Protein AF-A0AAX1J6G8-F1 (afdb_monomer_lite)

Secondary structure (DSSP, 8-state):
-B-HHHHHHIIIIIS-----HHHHHHHHHTTSSPPEEETTEEEB-HHHHHHHHHHT---S-----GGGSPPPP-

Structure (mmCIF, N/CA/C/O backbone):
data_AF-A0AAX1J6G8-F1
#
_entry.id   AF-A0AAX1J6G8-F1
#
loop_
_atom_site.group_PDB
_atom_site.id
_atom_site.type_symbol
_atom_site.label_atom_id
_atom_site.label_alt_id
_atom_site.label_comp_id
_atom_site.label_asym_id
_atom_site.label_entity_id
_atom_site.label_seq_id
_atom_site.pdbx_PDB_ins_code
_atom_site.Cartn_x
_atom_site.Cartn_y
_atom_site.Cartn_z
_atom_site.occupancy
_atom_site.B_iso_or_equiv
_atom_site.auth_seq_id
_atom_site.auth_comp_id
_atom_site.auth_asym_id
_atom_site.auth_atom_id
_atom_site.pdbx_PDB_model_num
ATOM 1 N N . MET A 1 1 ? 2.862 7.917 -10.357 1.00 82.69 1 MET A N 1
ATOM 2 C CA . MET A 1 1 ? 3.352 6.578 -9.970 1.00 82.69 1 MET A CA 1
ATOM 3 C C . MET A 1 1 ? 4.063 6.741 -8.636 1.00 82.69 1 MET A C 1
ATOM 5 O O . MET A 1 1 ? 4.720 7.761 -8.492 1.00 82.69 1 MET A O 1
ATOM 9 N N . LEU A 1 2 ? 3.849 5.840 -7.676 1.00 92.31 2 LEU A N 1
ATOM 10 C CA . LEU A 1 2 ? 4.297 5.973 -6.281 1.00 92.31 2 LEU A CA 1
ATOM 11 C C . LEU A 1 2 ? 5.402 4.963 -5.955 1.00 92.31 2 LEU A C 1
ATOM 13 O O . LEU A 1 2 ? 5.360 3.839 -6.453 1.00 92.31 2 LEU A O 1
ATOM 17 N N . SER A 1 3 ? 6.353 5.329 -5.104 1.00 94.88 3 SER A N 1
ATOM 18 C CA . SER A 1 3 ? 7.235 4.370 -4.426 1.00 94.88 3 SER A CA 1
ATOM 19 C C . SER A 1 3 ? 6.469 3.555 -3.367 1.00 94.88 3 SER A C 1
ATOM 21 O O . SER A 1 3 ? 5.293 3.806 -3.110 1.00 94.88 3 SER A O 1
ATOM 23 N N . GLU A 1 4 ? 7.113 2.564 -2.743 1.00 93.62 4 GLU A N 1
ATOM 24 C CA . GLU A 1 4 ? 6.497 1.792 -1.648 1.00 93.62 4 GLU A CA 1
ATOM 25 C C . GLU A 1 4 ? 6.162 2.675 -0.431 1.00 93.62 4 GLU A C 1
ATOM 27 O O . GLU A 1 4 ? 5.090 2.534 0.160 1.00 93.62 4 GLU A O 1
ATOM 32 N N . ASP A 1 5 ? 7.039 3.627 -0.099 1.00 94.88 5 ASP A N 1
ATOM 33 C CA . ASP A 1 5 ? 6.822 4.564 1.007 1.00 94.88 5 ASP A CA 1
ATOM 34 C C . ASP A 1 5 ? 5.705 5.564 0.683 1.00 94.88 5 ASP A C 1
ATOM 36 O O . ASP A 1 5 ? 4.789 5.748 1.483 1.00 94.88 5 ASP A O 1
ATOM 40 N N . GLU A 1 6 ? 5.710 6.133 -0.527 1.00 95.31 6 GLU A N 1
ATOM 41 C CA . GLU A 1 6 ? 4.659 7.052 -0.991 1.00 95.31 6 GLU A CA 1
ATOM 42 C C . GLU A 1 6 ? 3.295 6.353 -1.109 1.00 95.31 6 GLU A C 1
ATOM 44 O O . GLU A 1 6 ? 2.242 6.960 -0.900 1.00 95.31 6 GLU A O 1
ATOM 49 N N . LEU A 1 7 ? 3.295 5.060 -1.445 1.00 94.81 7 LEU A N 1
ATOM 50 C CA . LEU A 1 7 ? 2.100 4.225 -1.461 1.00 94.81 7 LEU A CA 1
ATOM 51 C C . LEU A 1 7 ? 1.521 4.068 -0.052 1.00 94.81 7 LEU A C 1
ATOM 53 O O . LEU A 1 7 ? 0.308 4.197 0.129 1.00 94.81 7 LEU A O 1
ATOM 57 N N . TRP A 1 8 ? 2.372 3.810 0.942 1.00 95.31 8 TRP A N 1
ATOM 58 C CA . TRP A 1 8 ? 1.942 3.763 2.336 1.00 95.31 8 TRP A CA 1
ATOM 59 C C . TRP A 1 8 ? 1.418 5.125 2.812 1.00 95.31 8 TRP A C 1
ATOM 61 O O . TRP A 1 8 ? 0.337 5.168 3.398 1.00 95.31 8 TRP A O 1
ATOM 71 N N . GLU A 1 9 ? 2.116 6.225 2.519 1.00 95.94 9 GLU A N 1
ATOM 72 C CA . GLU A 1 9 ? 1.675 7.577 2.894 1.00 95.94 9 GLU A CA 1
ATOM 73 C C . GLU A 1 9 ? 0.314 7.919 2.290 1.00 95.94 9 GLU A C 1
ATOM 75 O O . GLU A 1 9 ? -0.567 8.428 2.983 1.00 95.94 9 GLU A O 1
ATOM 80 N N . TYR A 1 10 ? 0.112 7.587 1.013 1.00 94.94 10 TYR A N 1
ATOM 81 C CA . TYR A 1 10 ? -1.167 7.776 0.339 1.00 94.94 10 TYR A CA 1
ATOM 82 C C . TYR A 1 10 ? -2.298 7.028 1.057 1.00 94.94 10 TYR A C 1
ATOM 84 O O . TYR A 1 10 ? -3.320 7.627 1.391 1.00 94.94 10 TYR A O 1
ATOM 92 N N . LEU A 1 11 ? -2.117 5.740 1.340 1.00 93.94 11 LEU A N 1
ATOM 93 C CA . LEU A 1 11 ? -3.160 4.942 1.982 1.00 93.94 11 LEU A CA 1
ATOM 94 C C . LEU A 1 11 ? -3.415 5.364 3.433 1.00 93.94 11 LEU A C 1
ATOM 96 O O . LEU A 1 11 ? -4.562 5.391 3.871 1.00 93.94 11 LEU A O 1
ATOM 100 N N . HIS A 1 12 ? -2.360 5.696 4.175 1.00 94.88 12 HIS A N 1
ATOM 101 C CA . HIS A 1 12 ? -2.462 6.001 5.595 1.00 94.88 12 HIS A CA 1
ATOM 102 C C . HIS A 1 12 ? -2.965 7.421 5.858 1.00 94.88 12 HIS A C 1
ATOM 104 O O . HIS A 1 12 ? -3.930 7.608 6.594 1.00 94.88 12 HIS A O 1
ATOM 110 N N . HIS A 1 13 ? -2.338 8.424 5.241 1.00 93.94 13 HIS A N 1
ATOM 111 C CA . HIS A 1 13 ? -2.635 9.827 5.524 1.00 93.94 13 HIS A CA 1
ATOM 112 C C . HIS A 1 13 ? -3.746 10.391 4.647 1.00 93.94 13 HIS A C 1
ATOM 114 O O . HIS A 1 13 ? -4.528 11.209 5.125 1.00 93.94 13 HIS A O 1
ATOM 120 N N . LYS A 1 14 ? -3.828 9.984 3.372 1.00 92.00 14 LYS A N 1
ATOM 121 C CA . LYS A 1 14 ? -4.809 10.563 2.444 1.00 92.00 14 LYS A CA 1
ATOM 122 C C . LYS A 1 14 ? -6.141 9.821 2.451 1.00 92.00 14 LYS A C 1
ATOM 124 O O . LYS A 1 14 ? -7.180 10.467 2.481 1.00 92.00 14 LYS A O 1
ATOM 129 N N . GLU A 1 15 ? -6.110 8.493 2.432 1.00 90.62 15 GLU A N 1
ATOM 130 C CA . GLU A 1 15 ? -7.327 7.666 2.473 1.00 90.62 15 GLU A CA 1
ATOM 131 C C . GLU A 1 15 ? -7.760 7.318 3.912 1.00 90.62 15 GLU A C 1
ATOM 133 O O . GLU A 1 15 ? -8.833 6.759 4.117 1.00 90.62 15 GLU A O 1
ATOM 138 N N . GLY A 1 16 ? -6.937 7.637 4.921 1.00 91.69 16 GLY A N 1
ATOM 139 C CA . GLY A 1 16 ? -7.252 7.389 6.334 1.00 91.69 16 GLY A CA 1
ATOM 140 C C . GLY A 1 16 ? -7.295 5.906 6.712 1.00 91.69 16 GLY A C 1
ATOM 141 O O . GLY A 1 16 ? -7.912 5.532 7.710 1.00 91.69 16 GLY A O 1
ATOM 142 N N . ILE A 1 17 ? -6.675 5.034 5.913 1.00 91.56 17 ILE A N 1
ATOM 143 C CA . ILE A 1 17 ? -6.748 3.587 6.103 1.00 91.56 17 ILE A CA 1
ATOM 144 C C . ILE A 1 17 ? -5.671 3.163 7.112 1.00 91.56 17 ILE A C 1
ATOM 146 O O . ILE A 1 17 ? -4.496 3.512 6.951 1.00 91.56 17 ILE A O 1
ATOM 150 N N . PRO A 1 18 ? -6.007 2.353 8.135 1.00 90.88 18 PRO A N 1
ATOM 151 C CA . PRO A 1 18 ? -5.060 1.927 9.165 1.00 90.88 18 PRO A CA 1
ATOM 152 C C . PRO A 1 18 ? -4.112 0.815 8.666 1.00 90.88 18 PRO A C 1
ATOM 154 O O . PRO A 1 18 ? -4.026 -0.270 9.241 1.00 90.88 18 PRO A O 1
ATOM 157 N N . VAL A 1 19 ? -3.388 1.061 7.572 1.00 91.75 19 VAL A N 1
ATOM 158 C CA . VAL A 1 19 ? -2.325 0.186 7.057 1.00 91.75 19 VAL A CA 1
ATOM 159 C C . VAL A 1 19 ? -0.961 0.580 7.618 1.00 91.75 19 VAL A C 1
ATOM 161 O O . VAL A 1 19 ? -0.615 1.755 7.728 1.00 91.75 19 VAL A O 1
ATOM 164 N N . THR A 1 20 ? -0.139 -0.422 7.930 1.00 94.88 20 THR A N 1
ATOM 165 C CA . THR A 1 20 ? 1.257 -0.208 8.343 1.00 94.88 20 THR A CA 1
ATOM 166 C C . THR A 1 20 ? 2.204 -0.347 7.151 1.00 94.88 20 THR A C 1
ATOM 168 O O . THR A 1 20 ? 1.911 -1.094 6.213 1.00 94.88 20 THR A O 1
ATOM 171 N N . ARG A 1 21 ? 3.388 0.282 7.215 1.00 94.62 21 ARG A N 1
ATOM 172 C CA . ARG A 1 21 ? 4.464 0.082 6.220 1.00 94.62 21 ARG A CA 1
ATOM 173 C C . ARG A 1 21 ? 4.788 -1.398 6.024 1.00 94.62 21 ARG A C 1
ATOM 175 O O . ARG A 1 21 ? 4.918 -1.873 4.902 1.00 94.62 21 ARG A O 1
ATOM 182 N N . ARG A 1 22 ? 4.832 -2.160 7.125 1.00 95.75 22 ARG A N 1
ATOM 183 C CA . ARG A 1 22 ? 5.053 -3.613 7.098 1.00 95.75 22 ARG A CA 1
ATOM 184 C C . ARG A 1 22 ? 3.966 -4.330 6.296 1.00 95.75 22 ARG A C 1
ATOM 186 O O . ARG A 1 22 ? 4.295 -5.229 5.530 1.00 95.75 22 ARG A O 1
ATOM 193 N N . THR A 1 23 ? 2.700 -3.941 6.443 1.00 94.88 23 THR A N 1
ATOM 194 C CA . THR A 1 23 ? 1.589 -4.522 5.673 1.00 94.88 23 THR A CA 1
ATOM 195 C C . THR A 1 23 ? 1.783 -4.309 4.173 1.00 94.88 23 THR A C 1
ATOM 197 O O . THR A 1 23 ? 1.660 -5.269 3.415 1.00 94.88 23 THR A O 1
ATOM 200 N N . ILE A 1 24 ? 2.135 -3.088 3.756 1.00 94.75 24 ILE A N 1
ATOM 201 C CA . ILE A 1 24 ? 2.389 -2.755 2.346 1.00 94.75 24 ILE A CA 1
ATOM 202 C C . ILE A 1 24 ? 3.586 -3.540 1.810 1.00 94.75 24 ILE A C 1
ATOM 204 O O . ILE A 1 24 ? 3.457 -4.217 0.793 1.00 94.75 24 ILE A O 1
ATOM 208 N N . LYS A 1 25 ? 4.700 -3.571 2.548 1.00 95.12 25 LYS A N 1
ATOM 209 C CA . LYS A 1 25 ? 5.885 -4.358 2.187 1.00 95.12 25 LYS A CA 1
ATOM 210 C C . LYS A 1 25 ? 5.560 -5.827 1.938 1.00 95.12 25 LYS A C 1
ATOM 212 O O . LYS A 1 25 ? 5.976 -6.407 0.937 1.00 95.12 25 LYS A O 1
ATOM 217 N N . TRP A 1 26 ? 4.794 -6.448 2.836 1.00 96.31 26 TRP A N 1
ATOM 218 C CA . TRP A 1 26 ? 4.379 -7.841 2.662 1.00 96.31 26 TRP A CA 1
ATOM 219 C C . TRP A 1 26 ? 3.436 -8.026 1.476 1.00 96.31 26 TRP A C 1
ATOM 221 O O . TRP A 1 26 ? 3.571 -9.023 0.771 1.00 96.31 26 TRP A O 1
ATOM 231 N N . ALA A 1 27 ? 2.527 -7.085 1.225 1.00 94.75 27 ALA A N 1
ATOM 232 C CA . ALA A 1 27 ? 1.647 -7.131 0.062 1.00 94.75 27 ALA A CA 1
ATOM 233 C C . ALA A 1 27 ? 2.436 -7.049 -1.258 1.00 94.75 27 ALA A C 1
ATOM 235 O O . ALA A 1 27 ? 2.157 -7.804 -2.189 1.00 94.75 27 ALA A O 1
ATOM 236 N N . VAL A 1 28 ? 3.472 -6.207 -1.319 1.00 94.62 28 VAL A N 1
ATOM 237 C CA . VAL A 1 28 ? 4.387 -6.112 -2.469 1.00 94.62 28 VAL A CA 1
ATOM 238 C C . VAL A 1 28 ? 5.194 -7.401 -2.642 1.00 94.62 28 VAL A C 1
ATOM 240 O O . VAL A 1 28 ? 5.232 -7.963 -3.738 1.00 94.62 28 VAL A O 1
ATOM 243 N N . LEU A 1 29 ? 5.808 -7.913 -1.568 1.00 94.75 29 LEU A N 1
ATOM 244 C CA . LEU A 1 29 ? 6.605 -9.148 -1.604 1.00 94.75 29 LEU A CA 1
ATOM 245 C C . LEU A 1 29 ? 5.779 -10.365 -2.039 1.00 94.75 29 LEU A C 1
ATOM 247 O O . LEU A 1 29 ? 6.267 -11.197 -2.799 1.00 94.75 29 LEU A O 1
ATOM 251 N N . ARG A 1 30 ? 4.519 -10.447 -1.598 1.00 94.94 30 ARG A N 1
ATOM 252 C CA . ARG A 1 30 ? 3.568 -11.506 -1.975 1.00 94.94 30 ARG A CA 1
ATOM 253 C C . ARG A 1 30 ? 2.924 -11.296 -3.346 1.00 94.94 30 ARG A C 1
ATOM 255 O O . ARG A 1 30 ? 2.115 -12.122 -3.749 1.00 94.94 30 ARG A O 1
ATOM 262 N N . ARG A 1 31 ? 3.272 -10.214 -4.054 1.00 93.00 31 ARG A N 1
ATOM 263 C CA . ARG A 1 31 ? 2.682 -9.824 -5.347 1.00 93.00 31 ARG A CA 1
ATOM 264 C C . ARG A 1 31 ? 1.165 -9.625 -5.295 1.00 93.00 31 ARG A C 1
ATOM 266 O O . ARG A 1 31 ? 0.490 -9.772 -6.305 1.00 93.00 31 ARG A O 1
ATOM 273 N N . GLU A 1 32 ? 0.644 -9.234 -4.135 1.00 94.31 32 GLU A N 1
ATOM 274 C CA . GLU A 1 32 ? -0.745 -8.791 -3.994 1.00 94.31 32 GLU A CA 1
ATOM 275 C C . GLU A 1 32 ? -0.924 -7.371 -4.558 1.00 94.31 32 GLU A C 1
ATOM 277 O O . GLU A 1 32 ? -1.952 -7.064 -5.153 1.00 94.31 32 GLU A O 1
ATOM 282 N N . ILE A 1 33 ? 0.100 -6.521 -4.406 1.00 94.44 33 ILE A N 1
ATOM 283 C CA . ILE A 1 33 ? 0.227 -5.244 -5.118 1.00 94.44 33 ILE A CA 1
ATOM 284 C C . ILE A 1 33 ? 1.352 -5.408 -6.138 1.00 94.44 33 ILE A C 1
ATOM 286 O O . ILE A 1 33 ? 2.515 -5.607 -5.773 1.00 94.44 33 ILE A O 1
ATOM 290 N N . VAL A 1 34 ? 1.017 -5.346 -7.425 1.00 93.00 34 VAL A N 1
ATOM 291 C CA . VAL A 1 34 ? 1.981 -5.593 -8.503 1.00 93.00 34 VAL A CA 1
ATOM 292 C C . VAL A 1 34 ? 2.737 -4.300 -8.837 1.00 93.00 34 VAL A C 1
ATOM 294 O O . VAL A 1 34 ? 2.109 -3.307 -9.199 1.00 93.00 34 VAL A O 1
ATOM 297 N N . PRO A 1 35 ? 4.080 -4.275 -8.737 1.00 93.31 35 PRO A N 1
ATOM 298 C CA . PRO A 1 35 ? 4.860 -3.123 -9.160 1.00 93.31 35 PRO A CA 1
ATOM 299 C C . PRO A 1 35 ? 4.961 -3.058 -10.682 1.00 93.31 35 PRO A C 1
ATOM 301 O O . PRO A 1 35 ? 5.246 -4.054 -11.349 1.00 93.31 35 PRO A O 1
ATOM 304 N N . THR A 1 36 ? 4.861 -1.849 -11.216 1.00 94.12 36 THR A N 1
ATOM 305 C CA . THR A 1 36 ? 5.366 -1.511 -12.544 1.00 94.12 36 THR A CA 1
ATOM 306 C C . THR A 1 36 ? 6.862 -1.235 -12.429 1.00 94.12 36 THR A C 1
ATOM 308 O O . THR A 1 36 ? 7.279 -0.303 -11.737 1.00 94.12 36 THR A O 1
ATOM 311 N N . ARG A 1 37 ? 7.690 -2.056 -13.080 1.00 92.31 37 ARG A N 1
ATOM 312 C CA . ARG A 1 37 ? 9.145 -1.871 -13.070 1.00 92.31 37 ARG A CA 1
ATOM 313 C C . ARG A 1 37 ? 9.543 -0.870 -14.149 1.00 92.31 37 ARG A C 1
ATOM 315 O O . ARG A 1 37 ? 9.372 -1.140 -15.334 1.00 92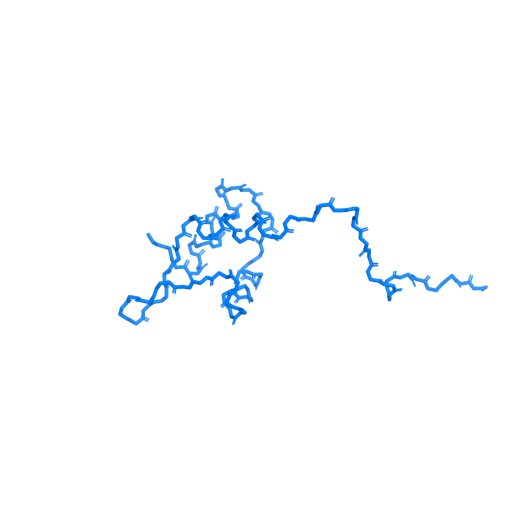.31 37 ARG A O 1
ATOM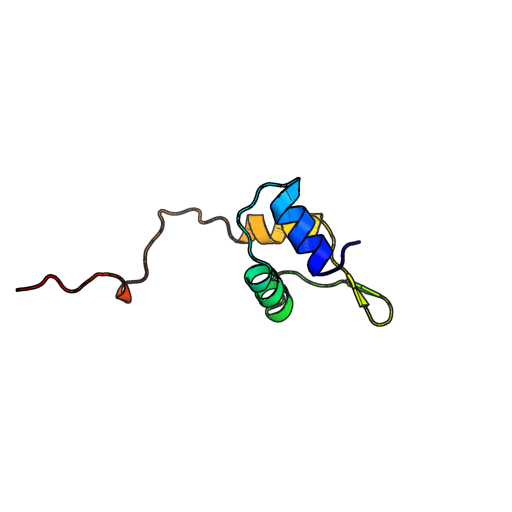 322 N N . LEU A 1 38 ? 10.086 0.269 -13.732 1.00 93.25 38 LEU A N 1
ATOM 323 C CA . LEU A 1 38 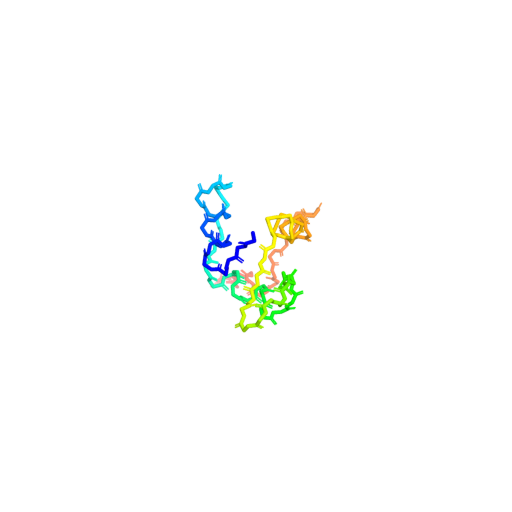? 10.624 1.296 -14.624 1.00 93.25 38 LEU A CA 1
ATOM 324 C C . LEU A 1 38 ? 12.069 1.590 -14.215 1.00 93.25 38 LEU A C 1
ATOM 326 O O . LEU A 1 38 ? 12.344 2.056 -13.107 1.00 93.25 38 LEU A O 1
ATOM 330 N N . GLY A 1 39 ? 13.009 1.253 -15.102 1.00 91.12 39 GLY A N 1
ATOM 331 C CA . GLY A 1 39 ? 14.438 1.265 -14.791 1.00 91.12 39 GLY A CA 1
ATOM 332 C C . GLY A 1 39 ? 14.766 0.354 -13.601 1.00 91.12 39 GLY A C 1
ATOM 333 O O . GLY A 1 39 ? 14.372 -0.813 -13.565 1.00 91.12 39 GLY A O 1
ATOM 334 N N . ASN A 1 40 ? 15.467 0.902 -12.603 1.00 91.56 40 ASN A N 1
ATOM 335 C CA . ASN A 1 40 ? 15.839 0.186 -11.377 1.00 91.56 40 ASN A CA 1
ATOM 336 C C . ASN A 1 40 ? 14.882 0.440 -10.193 1.00 91.56 40 ASN A C 1
ATOM 338 O O . ASN A 1 40 ? 15.253 0.224 -9.041 1.00 91.56 40 ASN A O 1
ATOM 342 N N . LYS A 1 41 ? 13.668 0.947 -10.449 1.00 90.19 41 LYS A N 1
ATOM 343 C CA . LYS A 1 41 ? 12.685 1.266 -9.405 1.00 90.19 41 LYS A CA 1
ATOM 344 C C . LYS A 1 41 ? 11.382 0.498 -9.617 1.00 90.19 41 LYS A C 1
ATOM 346 O O . LYS A 1 41 ? 10.914 0.323 -10.743 1.00 90.19 41 LYS A O 1
ATOM 351 N N . ASN A 1 42 ? 10.794 0.065 -8.506 1.00 93.06 42 ASN A N 1
ATOM 352 C CA . ASN A 1 42 ? 9.432 -0.450 -8.461 1.00 93.06 42 ASN A CA 1
ATOM 353 C C . ASN A 1 42 ? 8.484 0.714 -8.198 1.00 93.06 42 ASN A C 1
ATOM 355 O O . ASN A 1 42 ? 8.687 1.463 -7.242 1.00 93.06 42 ASN A O 1
ATOM 359 N N . LEU A 1 43 ? 7.469 0.852 -9.042 1.00 95.19 43 LEU A N 1
ATOM 360 C CA . LEU A 1 43 ? 6.482 1.913 -8.939 1.00 95.19 43 LEU A CA 1
ATOM 361 C C . LEU A 1 43 ? 5.067 1.341 -8.901 1.00 95.19 43 LEU A C 1
ATOM 363 O O . LEU A 1 43 ? 4.767 0.353 -9.566 1.00 95.19 43 LEU A O 1
ATOM 367 N N . PHE A 1 44 ? 4.188 1.987 -8.148 1.00 95.19 44 PHE A N 1
ATOM 368 C CA . PHE A 1 44 ? 2.832 1.524 -7.886 1.00 95.19 44 PHE A CA 1
ATOM 369 C C . PHE A 1 44 ? 1.806 2.571 -8.307 1.00 95.19 44 PHE A C 1
ATOM 371 O O . PHE A 1 44 ? 2.011 3.782 -8.153 1.00 95.19 44 PHE A O 1
ATOM 378 N N . SER A 1 45 ? 0.678 2.115 -8.844 1.00 94.31 45 SER A N 1
ATOM 379 C CA . SER A 1 45 ? -0.447 2.998 -9.124 1.00 94.31 45 SER A CA 1
ATOM 380 C C . SER A 1 45 ? -1.362 3.096 -7.898 1.00 94.31 45 SER A C 1
ATOM 382 O O . SER A 1 45 ? -1.522 2.145 -7.134 1.00 94.31 45 SER A O 1
ATOM 384 N N . LYS A 1 46 ? -2.012 4.253 -7.717 1.00 94.56 46 LYS A N 1
ATOM 385 C CA . LYS A 1 46 ? -3.039 4.424 -6.671 1.00 94.56 46 LYS A CA 1
ATOM 386 C C . LYS A 1 46 ? -4.201 3.451 -6.863 1.00 94.56 46 LYS A C 1
ATOM 388 O O . LYS A 1 46 ? -4.754 2.942 -5.898 1.00 94.56 46 LYS A O 1
ATOM 393 N N . ARG A 1 47 ? -4.551 3.176 -8.122 1.00 93.25 47 ARG A N 1
ATOM 394 C CA . ARG A 1 47 ? -5.641 2.268 -8.473 1.00 93.25 47 ARG A CA 1
ATOM 395 C C . ARG A 1 47 ? -5.340 0.837 -8.034 1.00 93.25 47 ARG A C 1
ATOM 397 O O . ARG A 1 47 ? -6.223 0.203 -7.473 1.00 93.25 47 ARG A O 1
ATOM 404 N N . ASP A 1 48 ? -4.109 0.361 -8.210 1.00 91.38 48 ASP A N 1
ATOM 405 C CA . ASP A 1 48 ? -3.717 -0.981 -7.757 1.00 91.38 48 ASP A CA 1
ATOM 406 C C . ASP A 1 48 ? -3.790 -1.106 -6.237 1.00 91.38 48 ASP A C 1
ATOM 408 O O . ASP A 1 48 ? -4.259 -2.117 -5.723 1.00 91.38 48 ASP A O 1
ATOM 412 N N . ALA A 1 49 ? -3.409 -0.050 -5.518 1.00 92.88 49 ALA A N 1
ATOM 413 C CA . ALA A 1 49 ? -3.537 0.023 -4.066 1.00 92.88 49 ALA A CA 1
ATOM 414 C C . ALA A 1 49 ? -4.991 -0.153 -3.600 1.00 92.88 49 ALA A C 1
ATOM 416 O O . ALA A 1 49 ? -5.280 -0.948 -2.704 1.00 92.88 49 ALA A O 1
ATOM 417 N N . LEU A 1 50 ? -5.912 0.580 -4.230 1.00 93.06 50 LEU A N 1
ATOM 418 C CA . LEU A 1 50 ? -7.338 0.527 -3.910 1.00 93.06 50 LEU A CA 1
ATOM 419 C C . LEU A 1 50 ? -7.968 -0.805 -4.337 1.00 93.06 50 LEU A C 1
ATOM 421 O O . LEU A 1 50 ? -8.777 -1.360 -3.597 1.00 93.06 50 LEU A O 1
ATOM 425 N N . ASN A 1 51 ? -7.561 -1.361 -5.480 1.00 93.81 51 ASN A N 1
ATOM 426 C CA . ASN A 1 51 ? -7.993 -2.688 -5.925 1.00 93.81 51 ASN A CA 1
ATOM 427 C C . ASN A 1 51 ? -7.541 -3.781 -4.949 1.00 93.81 51 ASN A C 1
ATOM 429 O O . ASN A 1 51 ? -8.322 -4.666 -4.600 1.00 93.81 51 ASN A O 1
ATOM 433 N N . TRP A 1 52 ? -6.301 -3.701 -4.465 1.00 94.00 52 TRP A N 1
ATOM 434 C CA . TRP A 1 52 ? -5.781 -4.603 -3.443 1.00 94.00 52 TRP A CA 1
ATOM 435 C C . TRP A 1 52 ? -6.599 -4.523 -2.148 1.00 94.00 52 TRP A C 1
ATOM 437 O O . TRP A 1 52 ? -6.997 -5.555 -1.605 1.00 94.00 52 TRP A O 1
ATOM 447 N N . LEU A 1 53 ? -6.938 -3.319 -1.686 1.00 92.19 53 LEU A N 1
ATOM 448 C CA . LEU A 1 53 ? -7.825 -3.138 -0.533 1.00 92.19 53 LEU A CA 1
ATOM 449 C C . LEU A 1 53 ? -9.216 -3.729 -0.772 1.00 92.19 53 LEU A C 1
ATOM 451 O O . LEU A 1 53 ? -9.726 -4.454 0.082 1.00 92.19 53 LEU A O 1
ATOM 455 N N . ALA A 1 54 ? -9.806 -3.479 -1.942 1.00 91.69 54 ALA A N 1
ATOM 456 C CA . ALA A 1 54 ? -11.103 -4.035 -2.315 1.00 91.69 54 ALA A CA 1
ATOM 457 C C . ALA A 1 54 ? -11.084 -5.574 -2.335 1.00 91.69 54 ALA A C 1
ATOM 459 O O . ALA A 1 54 ? -12.034 -6.198 -1.865 1.00 91.69 54 ALA A O 1
ATOM 460 N N . SER A 1 55 ? -9.986 -6.189 -2.789 1.00 90.12 55 SER A N 1
ATOM 461 C CA . SER A 1 55 ? -9.810 -7.651 -2.795 1.00 90.12 55 SER A CA 1
ATOM 462 C C . SER A 1 55 ? -9.780 -8.267 -1.391 1.00 90.12 55 SER A C 1
ATOM 464 O O . SER A 1 55 ? -10.123 -9.433 -1.211 1.00 90.12 55 SER A O 1
ATOM 466 N N . ARG A 1 56 ? -9.407 -7.476 -0.377 1.00 86.94 56 ARG A N 1
ATOM 467 C CA . ARG A 1 56 ? -9.350 -7.893 1.031 1.00 86.94 56 ARG A CA 1
ATOM 468 C C . ARG A 1 56 ? -10.673 -7.712 1.771 1.00 86.94 56 ARG A C 1
ATOM 470 O O . ARG A 1 56 ? -10.750 -8.031 2.959 1.00 86.94 56 ARG A O 1
ATOM 477 N N . ARG A 1 57 ? -11.713 -7.204 1.102 1.00 85.62 57 ARG A N 1
ATOM 478 C CA . ARG A 1 57 ? -13.042 -7.042 1.691 1.00 85.62 57 ARG A CA 1
ATOM 479 C C . ARG A 1 57 ? -13.590 -8.410 2.100 1.00 85.62 57 ARG A C 1
ATOM 481 O O . ARG A 1 57 ? -13.858 -9.262 1.260 1.00 85.62 57 ARG A O 1
ATOM 488 N N . GLN A 1 58 ? -13.785 -8.608 3.399 1.00 82.00 58 GLN A N 1
ATOM 489 C CA . GLN A 1 58 ? -14.454 -9.797 3.919 1.00 82.00 58 GLN A CA 1
ATOM 490 C C . GLN A 1 58 ? -15.966 -9.617 3.737 1.00 82.00 58 GLN A C 1
ATOM 492 O O . GLN A 1 58 ? -16.555 -8.684 4.276 1.00 82.00 58 GLN A O 1
ATOM 497 N N . THR A 1 59 ? -16.594 -10.478 2.937 1.00 72.31 59 THR A N 1
ATOM 498 C CA . THR A 1 59 ? -18.051 -10.479 2.701 1.00 72.31 59 THR A CA 1
ATOM 499 C C . THR A 1 59 ? -18.842 -11.198 3.796 1.00 72.31 59 THR A C 1
ATOM 501 O O . THR A 1 59 ? -20.066 -11.120 3.807 1.00 72.31 59 THR A O 1
ATOM 504 N N . GLY A 1 60 ? -18.163 -11.879 4.723 1.00 72.44 60 GLY A N 1
ATOM 505 C CA . GLY A 1 60 ? -18.772 -12.584 5.851 1.00 72.44 60 GLY A CA 1
ATOM 506 C C . GLY A 1 60 ? -18.353 -12.017 7.211 1.00 72.44 60 GLY A C 1
ATOM 507 O O . GLY A 1 60 ? -17.412 -11.222 7.281 1.00 72.44 60 GLY A O 1
ATOM 508 N N . PRO A 1 61 ? -19.021 -12.436 8.303 1.00 72.62 61 PRO A N 1
ATOM 509 C CA . PRO A 1 61 ? -18.617 -12.066 9.654 1.00 72.62 61 PRO A CA 1
ATOM 510 C C . PRO A 1 61 ? -17.178 -12.518 9.916 1.00 72.62 61 PRO A C 1
ATOM 512 O O . PRO A 1 61 ? -16.780 -13.614 9.507 1.00 72.62 61 PRO A O 1
ATOM 515 N N . TYR A 1 62 ? -16.406 -11.679 10.611 1.00 68.62 62 TYR A N 1
ATOM 516 C CA . TYR A 1 62 ? -15.042 -12.005 11.014 1.00 68.62 62 TYR A CA 1
ATOM 517 C C . TYR A 1 62 ? -15.031 -13.334 11.78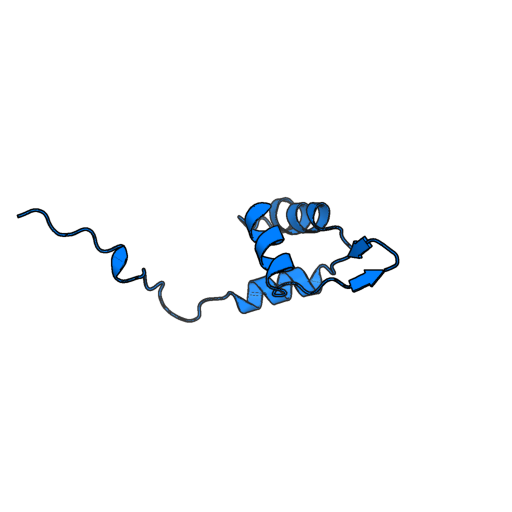3 1.00 68.62 62 TYR A C 1
ATOM 519 O O . TYR A 1 62 ? -15.572 -13.436 12.884 1.00 68.62 62 TYR A O 1
ATOM 527 N N . ARG A 1 63 ? -14.419 -14.369 11.199 1.00 65.38 63 ARG A N 1
ATOM 528 C CA . ARG A 1 63 ? -14.153 -15.635 11.887 1.00 65.38 63 ARG A CA 1
ATOM 529 C C . ARG A 1 63 ? -12.730 -15.592 12.417 1.00 65.38 63 ARG A C 1
ATOM 531 O O . ARG A 1 63 ? -11.780 -15.762 11.655 1.00 65.38 63 ARG A O 1
ATOM 538 N N . ALA A 1 64 ? -12.589 -15.379 13.723 1.00 67.19 64 ALA A N 1
ATOM 539 C CA . ALA A 1 64 ? -11.310 -15.583 14.385 1.00 67.19 64 ALA A CA 1
ATOM 540 C C . ALA A 1 64 ? -10.841 -17.035 14.144 1.00 67.19 64 ALA A C 1
ATOM 542 O O . ALA A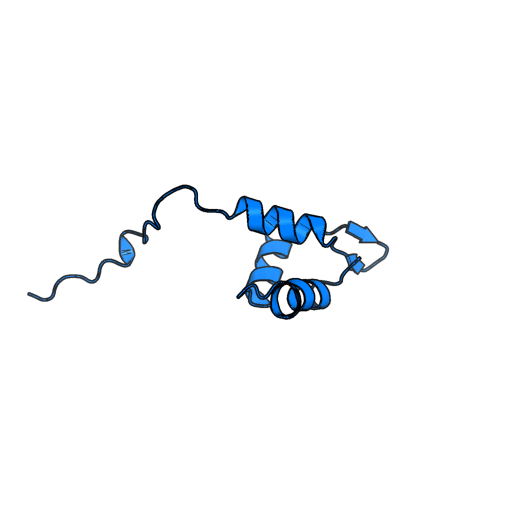 1 64 ? -11.659 -17.961 14.212 1.00 67.19 64 ALA A O 1
ATOM 543 N N . PRO A 1 65 ? -9.551 -17.269 13.847 1.00 63.94 65 PRO A N 1
ATOM 544 C CA . PRO A 1 65 ? -9.026 -18.622 13.737 1.00 63.94 65 PRO A CA 1
ATOM 545 C C . PRO A 1 65 ? -9.232 -19.364 15.063 1.00 63.94 65 PRO A C 1
ATOM 547 O O . PRO A 1 65 ? -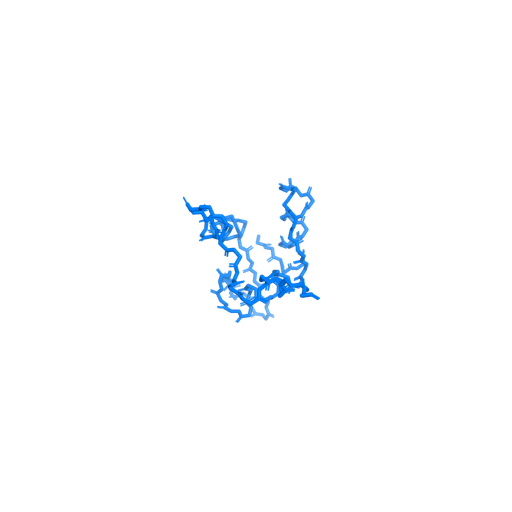9.020 -18.803 16.137 1.00 63.94 65 PRO A O 1
ATOM 550 N N . LYS A 1 66 ? -9.623 -20.643 14.983 1.00 60.66 66 LYS A N 1
ATOM 551 C CA . LYS A 1 66 ? -10.000 -21.497 16.129 1.00 60.66 66 LYS A CA 1
ATOM 552 C C . LYS A 1 66 ? -8.951 -21.526 17.259 1.00 60.66 66 LYS A C 1
ATOM 554 O O . LYS A 1 66 ? -9.303 -21.775 18.403 1.00 60.66 66 LYS A O 1
ATOM 559 N N . ALA A 1 67 ? -7.688 -21.226 16.950 1.00 61.56 67 ALA A N 1
ATOM 560 C CA . ALA A 1 67 ? -6.578 -21.155 17.902 1.00 61.56 67 ALA A CA 1
ATOM 561 C C . ALA A 1 67 ? -6.613 -19.940 18.856 1.00 61.56 67 ALA A C 1
ATOM 563 O O . ALA A 1 67 ? -5.878 -19.931 19.836 1.00 61.56 67 ALA A O 1
ATOM 564 N N . ALA A 1 68 ? -7.441 -18.923 18.589 1.00 58.69 68 ALA A N 1
ATOM 565 C CA . ALA A 1 68 ? -7.593 -17.742 19.447 1.00 58.69 68 ALA A CA 1
ATOM 566 C C . ALA A 1 68 ? -8.735 -17.872 20.476 1.00 58.69 68 ALA A C 1
ATOM 568 O O . ALA A 1 68 ? -8.986 -16.941 21.240 1.00 58.69 68 ALA A O 1
ATOM 569 N N . ALA A 1 69 ? -9.442 -19.008 20.500 1.00 58.66 69 ALA A N 1
ATOM 570 C CA . ALA A 1 69 ? -10.379 -19.316 21.570 1.00 58.66 69 ALA A CA 1
ATOM 571 C C . ALA A 1 69 ? -9.566 -19.678 22.818 1.00 58.66 69 ALA A C 1
ATOM 573 O O . ALA A 1 69 ? -9.013 -20.773 22.909 1.00 58.66 69 ALA A O 1
ATOM 574 N N . PHE A 1 70 ? -9.442 -18.729 23.745 1.00 61.88 70 PHE A N 1
ATOM 575 C CA . PHE A 1 70 ? -8.836 -18.956 25.053 1.00 61.88 70 PHE A CA 1
ATOM 576 C C . PHE A 1 70 ? -9.426 -20.232 25.682 1.00 61.88 70 PHE A C 1
ATOM 578 O O . PHE A 1 70 ? -10.655 -20.367 25.703 1.00 61.88 70 PHE A O 1
ATOM 585 N N . PRO A 1 71 ? -8.607 -21.179 26.181 1.00 59.09 71 PRO A N 1
ATOM 586 C CA . PRO A 1 71 ? -9.145 -22.302 26.927 1.00 59.09 71 PRO A CA 1
ATOM 587 C C . PRO A 1 71 ? -9.809 -21.749 28.190 1.00 59.09 71 PRO A C 1
ATOM 589 O O . PRO A 1 71 ? -9.176 -21.040 28.972 1.00 59.09 71 PRO A O 1
ATOM 592 N N . ALA A 1 72 ? -11.099 -22.041 28.355 1.00 58.62 72 ALA A N 1
ATOM 593 C CA . ALA A 1 72 ? -11.825 -21.735 29.576 1.00 58.62 72 ALA A CA 1
ATOM 594 C C . ALA A 1 72 ? -11.079 -22.376 30.756 1.00 58.62 72 ALA A C 1
ATOM 596 O O . ALA A 1 72 ? -10.861 -23.590 30.769 1.00 58.62 72 ALA A O 1
ATOM 597 N N . ALA A 1 73 ? -10.637 -21.545 31.700 1.00 55.62 73 ALA A N 1
ATOM 598 C CA . ALA A 1 73 ? -10.035 -22.008 32.940 1.00 55.62 73 ALA A CA 1
ATOM 599 C C . ALA A 1 73 ? -11.077 -22.828 33.719 1.00 55.62 73 ALA A C 1
ATOM 601 O O . ALA A 1 73 ? -12.230 -22.408 33.836 1.00 55.62 73 ALA A O 1
ATOM 602 N N . LYS A 1 74 ? -10.665 -24.014 34.175 1.00 53.41 74 LYS A N 1
ATOM 603 C CA . LYS A 1 74 ? -11.451 -24.915 35.023 1.00 53.41 74 LYS A CA 1
ATOM 604 C C . LYS A 1 74 ? -11.303 -24.522 36.486 1.00 53.41 74 LYS A C 1
ATOM 606 O O . LYS A 1 74 ? -10.172 -24.132 36.852 1.00 53.41 74 LYS A O 1
#

Sequence (74 aa):
MLSEDELWEYLHHKEGIPVTRRTIKWAVLRREIVPTRLGNKNLFSKRDALNWLASRRQTGPYRAPKAAAFPAAK

pLDDT: mean 86.51, std 12.81, range [53.41, 96.31]

Organism: NCBI:txid120959

Foldseek 3Di:
DAALVRLCCCVCVVVVHPDDSVNSVVCDVVCLFPFDDDPPGTHGDNVSSVVSVVVPDDPDDDDDPPVPPPPPDD

Radius of gyration: 16.25 Å; chains: 1; bounding box: 35×36×50 Å